Protein AF-A0AAE0ZMD2-F1 (afdb_monomer_lite)

Sequence (175 aa):
MSTYPLHDHMAKWQYHMFNDKLHPMVYYYPCSSSNVPSKESVVVISNDLNPDAAAVHCFTKATIDHLRQKIPVNRFIEFTNSCAAQYKSKVPFMDIQTSADTLGVAIERNFFGSRHGKNPSDGESAVVKNAATQAVKTQQTIIQNPRDLFEFCKMSSQRGQDLELHPLAEEILVC

Radius of gyration: 17.46 Å; chains: 1; bounding box: 41×30×59 Å

Foldseek 3Di:
DDPPVVVVVVVVLLVQQLPAFWDKDWDWADDPVDPGTDIDIDIAGAQDNHAFQVLLLLLVLVVLVVVVVPDDAAEAEEEDACDDRHCPDPSNVVCQVCVCVPRVYHYHYHYDPDRDDPDPRVVVSVVLSVVVVVCVVVVVDDDNGSVSSVVVLVVVCVVDDVPDDDPCSVVSHYD

pLDDT: mean 76.18, std 18.24, range [27.94, 94.75]

Structure (mmCIF, N/CA/C/O backbone):
data_AF-A0AAE0ZMD2-F1
#
_entry.id   AF-A0AAE0ZMD2-F1
#
loop_
_atom_site.group_PDB
_atom_site.id
_atom_site.type_symbol
_atom_site.label_atom_id
_atom_site.label_alt_id
_atom_site.label_comp_id
_atom_site.label_asym_id
_atom_site.label_entity_id
_atom_site.label_seq_id
_atom_site.pdbx_PDB_ins_code
_atom_site.Cartn_x
_atom_site.Cartn_y
_atom_site.Cartn_z
_atom_site.occupancy
_atom_site.B_iso_or_equiv
_atom_site.auth_seq_id
_atom_site.auth_comp_id
_atom_site.auth_asym_id
_atom_site.auth_atom_id
_atom_site.pdbx_PDB_model_num
ATOM 1 N N . MET A 1 1 ? -19.048 5.215 38.665 1.00 37.69 1 MET A N 1
ATOM 2 C CA . MET A 1 1 ? -18.376 4.121 37.931 1.00 37.69 1 MET A CA 1
ATOM 3 C C . MET A 1 1 ? -17.390 4.745 36.963 1.00 37.69 1 MET A C 1
ATOM 5 O O . MET A 1 1 ? -17.794 5.555 36.143 1.00 37.69 1 MET A O 1
ATOM 9 N N . SER A 1 2 ? -16.105 4.456 37.144 1.00 33.50 2 SER A N 1
ATOM 10 C CA . SER A 1 2 ? -15.006 4.975 36.326 1.00 33.50 2 SER A CA 1
ATOM 11 C C . SER A 1 2 ? -15.093 4.370 34.918 1.00 33.50 2 SER A C 1
ATOM 13 O O . SER A 1 2 ? -14.946 3.162 34.772 1.00 33.50 2 SER A O 1
ATOM 15 N N . THR A 1 3 ? -15.372 5.180 33.894 1.00 39.78 3 THR A N 1
ATOM 16 C CA . THR A 1 3 ? -15.383 4.780 32.468 1.00 39.78 3 THR A CA 1
ATOM 17 C C . THR A 1 3 ? -13.975 4.635 31.877 1.00 39.78 3 THR A C 1
ATOM 19 O O . THR A 1 3 ? -13.814 4.220 30.731 1.00 39.78 3 THR A O 1
ATOM 22 N N . TYR A 1 4 ? -12.943 4.940 32.665 1.00 38.28 4 TYR A N 1
ATOM 23 C CA . TYR A 1 4 ? -11.548 4.971 32.242 1.00 38.28 4 TYR A CA 1
ATOM 24 C C . TYR A 1 4 ? -10.973 3.642 31.704 1.00 38.28 4 TYR A C 1
ATOM 26 O O . TYR A 1 4 ? -10.257 3.713 30.707 1.00 38.28 4 TYR A O 1
ATOM 34 N N . PRO A 1 5 ? -11.274 2.439 32.242 1.00 44.81 5 PRO A N 1
ATOM 35 C CA . PRO A 1 5 ? -10.644 1.221 31.727 1.00 44.81 5 PRO A CA 1
ATOM 36 C C . PRO A 1 5 ? -11.135 0.855 30.318 1.00 44.81 5 PRO A C 1
ATOM 38 O O . PRO A 1 5 ? -10.343 0.429 29.484 1.00 44.81 5 PRO A O 1
ATOM 41 N N . LEU A 1 6 ? -12.414 1.084 29.999 1.00 44.44 6 LEU A N 1
ATOM 42 C CA . LEU A 1 6 ? -12.960 0.781 28.669 1.00 44.44 6 LEU A CA 1
ATOM 43 C C . LEU A 1 6 ? -12.353 1.677 27.580 1.00 44.44 6 LEU A C 1
ATOM 45 O O . LEU A 1 6 ? -12.023 1.188 26.502 1.00 44.44 6 LEU A O 1
ATOM 49 N N . HIS A 1 7 ? -12.148 2.965 27.868 1.00 45.53 7 HIS A N 1
ATOM 50 C CA . HIS A 1 7 ? -11.535 3.890 26.913 1.00 45.53 7 HIS A CA 1
ATOM 51 C C . HIS A 1 7 ? -10.076 3.541 26.594 1.00 45.53 7 HIS A C 1
ATOM 53 O O . HIS A 1 7 ? -9.680 3.645 25.434 1.00 45.53 7 HIS A O 1
ATOM 59 N N . ASP A 1 8 ? -9.300 3.092 27.582 1.00 48.50 8 ASP A N 1
ATOM 60 C CA . ASP A 1 8 ? -7.887 2.744 27.391 1.00 48.50 8 ASP A CA 1
ATOM 61 C C . ASP A 1 8 ? -7.724 1.439 26.587 1.00 48.50 8 ASP A C 1
ATOM 63 O O . ASP A 1 8 ? -6.917 1.351 25.657 1.00 48.50 8 ASP A O 1
ATOM 67 N N . HIS A 1 9 ? -8.588 0.447 26.842 1.00 51.72 9 HIS A N 1
ATOM 68 C CA . HIS A 1 9 ? -8.646 -0.778 26.039 1.00 51.72 9 HIS A CA 1
ATOM 69 C C . HIS A 1 9 ? -9.069 -0.511 24.587 1.00 51.72 9 HIS A C 1
ATOM 71 O O . HIS A 1 9 ? -8.477 -1.080 23.670 1.00 51.72 9 HIS A O 1
ATOM 77 N N . MET A 1 10 ? -10.036 0.385 24.359 1.00 51.44 10 MET A N 1
ATOM 78 C CA . MET A 1 10 ? -10.457 0.771 23.007 1.00 51.44 10 MET A CA 1
ATOM 79 C C . MET A 1 10 ? -9.378 1.566 22.264 1.00 51.44 10 MET A C 1
ATOM 81 O O . MET A 1 10 ? -9.145 1.303 21.087 1.00 51.44 10 MET A O 1
ATOM 85 N N . ALA A 1 11 ? -8.685 2.494 22.931 1.00 53.75 11 ALA A N 1
ATOM 86 C CA . ALA A 1 11 ? -7.608 3.278 22.325 1.00 53.75 11 ALA A CA 1
ATOM 87 C C . ALA A 1 11 ? -6.407 2.401 21.932 1.00 53.75 11 ALA A C 1
ATOM 89 O O . ALA A 1 11 ? -5.867 2.536 20.832 1.00 53.75 11 ALA A O 1
ATOM 90 N N . LYS A 1 12 ? -6.025 1.451 22.794 1.00 52.75 12 LYS A N 1
ATOM 91 C CA . LYS A 1 12 ? -4.962 0.481 22.506 1.00 52.75 12 LYS A CA 1
ATOM 92 C C . LYS A 1 12 ? -5.350 -0.480 21.381 1.00 52.75 12 LYS A C 1
ATOM 94 O O . LYS A 1 12 ? -4.537 -0.749 20.499 1.00 52.75 12 LYS A O 1
ATOM 99 N N . TRP A 1 13 ? -6.591 -0.967 21.380 1.00 57.66 13 TRP A N 1
ATOM 100 C CA . TRP A 1 13 ? -7.103 -1.821 20.309 1.00 57.66 13 TRP A CA 1
ATOM 101 C C . TRP A 1 13 ? -7.134 -1.083 18.960 1.00 57.66 13 TRP A C 1
ATOM 103 O O . TRP A 1 13 ? -6.635 -1.612 17.971 1.00 57.66 13 TRP A O 1
ATOM 113 N N . GLN A 1 14 ? -7.596 0.173 18.931 1.00 60.97 14 GLN A N 1
ATOM 114 C CA . GLN A 1 14 ? -7.561 1.024 17.735 1.00 60.97 14 GLN A CA 1
ATOM 115 C C . GLN A 1 14 ? -6.130 1.236 17.230 1.00 60.97 14 GLN A C 1
ATOM 117 O O . GLN A 1 14 ? -5.883 1.130 16.034 1.00 60.97 14 GLN A O 1
ATOM 122 N N . TYR A 1 15 ? -5.170 1.488 18.123 1.00 58.41 15 TYR A N 1
ATOM 123 C CA . TYR A 1 15 ? -3.770 1.667 17.739 1.00 58.41 15 TYR A CA 1
ATOM 124 C C . TYR A 1 15 ? -3.193 0.431 17.031 1.00 58.41 15 TYR A C 1
ATOM 126 O O . TYR A 1 15 ? -2.615 0.570 15.954 1.00 58.41 15 TYR A O 1
ATOM 134 N N . HIS A 1 16 ? -3.384 -0.766 17.597 1.00 61.06 16 HIS A N 1
ATOM 135 C CA . HIS A 1 16 ? -2.901 -2.015 16.996 1.00 61.06 16 HIS A CA 1
ATOM 136 C C . HIS A 1 16 ? -3.646 -2.357 15.707 1.00 61.06 16 HIS A C 1
ATOM 138 O O . HIS A 1 16 ? -3.028 -2.660 14.690 1.00 61.06 16 HIS A O 1
ATOM 144 N N . MET A 1 17 ? -4.976 -2.241 15.700 1.00 64.12 17 MET A N 1
ATOM 145 C CA . MET A 1 17 ? -5.746 -2.565 14.503 1.00 64.12 17 MET A CA 1
ATOM 146 C C . MET A 1 17 ? -5.399 -1.623 13.344 1.00 64.12 17 MET A C 1
ATOM 148 O O . MET A 1 17 ? -5.286 -2.053 12.206 1.00 64.12 17 MET A O 1
ATOM 152 N N . PHE A 1 18 ? -5.184 -0.337 13.605 1.00 68.50 18 PHE A N 1
ATOM 153 C CA . PHE A 1 18 ? -4.970 0.637 12.542 1.00 68.50 18 PHE A CA 1
ATOM 154 C C . PHE A 1 18 ? -3.520 0.811 12.092 1.00 68.50 18 PHE A C 1
ATOM 156 O O . PHE A 1 18 ? -3.305 1.303 10.985 1.00 68.50 18 PHE A O 1
ATOM 163 N N . ASN A 1 19 ? -2.530 0.497 12.926 1.00 64.62 19 ASN A N 1
ATOM 164 C CA . ASN A 1 19 ? -1.126 0.590 12.517 1.00 64.62 19 ASN A CA 1
ATOM 165 C C . ASN A 1 19 ? -0.600 -0.717 11.929 1.00 64.62 19 ASN A C 1
ATOM 167 O O . ASN A 1 19 ? 0.261 -0.656 11.056 1.00 64.62 19 ASN A O 1
ATOM 171 N N . ASP A 1 20 ? -1.158 -1.858 12.340 1.00 68.44 20 ASP A N 1
ATOM 172 C CA . ASP A 1 20 ? -0.651 -3.163 11.915 1.00 68.44 20 ASP A CA 1
ATOM 173 C C . ASP A 1 20 ? -1.495 -3.777 10.782 1.00 68.44 20 ASP A C 1
ATOM 175 O O . ASP A 1 20 ? -1.003 -4.624 10.049 1.00 68.44 20 ASP A O 1
ATOM 179 N N . LYS A 1 21 ? -2.759 -3.357 10.601 1.00 73.31 21 LYS A N 1
ATOM 180 C CA . LYS A 1 21 ? -3.681 -3.978 9.620 1.00 73.31 21 LYS A CA 1
ATOM 181 C C . LYS A 1 21 ? -3.997 -3.116 8.407 1.00 73.31 21 LYS A C 1
ATOM 183 O O . LYS A 1 21 ? -4.517 -3.632 7.424 1.00 73.31 21 LYS A O 1
ATOM 188 N N . LEU A 1 22 ? -3.718 -1.814 8.469 1.00 80.12 22 LEU A N 1
ATOM 189 C CA . LEU A 1 22 ? -3.965 -0.891 7.363 1.00 80.12 22 LEU A CA 1
ATOM 190 C C . LEU A 1 22 ? -2.681 -0.600 6.607 1.00 80.12 22 LEU A C 1
ATOM 192 O O . LEU A 1 22 ? -1.718 -0.088 7.175 1.00 80.12 22 LEU A O 1
ATOM 196 N N . HIS A 1 23 ? -2.719 -0.842 5.305 1.00 83.75 23 HIS A N 1
ATOM 197 C CA . HIS A 1 23 ? -1.609 -0.580 4.414 1.00 83.75 23 HIS A CA 1
ATOM 198 C C . HIS A 1 23 ? -2.053 0.365 3.286 1.00 83.75 23 HIS A C 1
ATOM 200 O O . HIS A 1 23 ? -2.535 -0.081 2.242 1.00 83.75 23 HIS A O 1
ATOM 206 N N . PRO A 1 24 ? -1.966 1.688 3.516 1.00 84.94 24 PRO A N 1
ATOM 207 C CA . PRO A 1 24 ? -2.362 2.693 2.541 1.00 84.94 24 PRO A CA 1
ATOM 208 C C . PRO A 1 24 ? -1.281 2.869 1.465 1.00 84.94 24 PRO A C 1
ATOM 210 O O . PRO A 1 24 ? -0.091 3.010 1.758 1.00 84.94 24 PRO A O 1
ATOM 213 N N . MET A 1 25 ? -1.706 2.948 0.213 1.00 86.38 25 MET A N 1
ATOM 214 C CA . MET A 1 25 ? -0.868 3.182 -0.954 1.00 86.38 25 MET A CA 1
ATOM 215 C C . MET A 1 25 ? -1.521 4.265 -1.814 1.00 86.38 25 MET A C 1
ATOM 217 O O . MET A 1 25 ? -2.733 4.269 -2.016 1.00 86.38 25 MET A O 1
ATOM 221 N N . VAL A 1 26 ? -0.721 5.212 -2.301 1.00 87.88 26 VAL A N 1
ATOM 222 C CA . VAL A 1 26 ? -1.208 6.296 -3.163 1.00 87.88 26 VAL A CA 1
ATOM 223 C C . VAL A 1 26 ? -0.449 6.255 -4.471 1.00 87.88 26 VAL A C 1
ATOM 225 O O . VAL A 1 26 ? 0.780 6.331 -4.484 1.00 87.88 26 VAL A O 1
ATOM 228 N N . TYR A 1 27 ? -1.200 6.165 -5.560 1.00 90.19 27 TYR A N 1
ATOM 229 C CA . TYR A 1 27 ? -0.688 6.063 -6.913 1.00 90.19 27 TYR A CA 1
ATOM 230 C C . TYR A 1 27 ? -0.915 7.349 -7.675 1.00 90.19 27 TYR A C 1
ATOM 232 O O . TYR A 1 27 ? -1.959 7.991 -7.558 1.00 90.19 27 TYR A O 1
ATOM 240 N N . TYR A 1 28 ? 0.074 7.678 -8.494 1.00 91.50 28 TYR A N 1
ATOM 241 C CA . TYR A 1 28 ? 0.007 8.753 -9.463 1.00 91.50 28 TYR A CA 1
ATOM 242 C C . TYR A 1 28 ? 0.360 8.170 -10.820 1.00 91.50 28 TYR A C 1
ATOM 244 O O . TYR A 1 28 ? 1.423 7.565 -10.971 1.00 91.50 28 TYR A O 1
ATOM 252 N N . TYR A 1 29 ? -0.518 8.342 -11.800 1.00 91.62 29 TYR A N 1
ATOM 253 C CA . TYR A 1 29 ? -0.287 7.847 -13.151 1.00 91.62 29 TYR A CA 1
ATOM 254 C C . TYR A 1 29 ? -0.792 8.822 -14.217 1.00 91.62 29 TYR A C 1
ATOM 256 O O . TYR A 1 29 ? -1.673 9.634 -13.937 1.00 91.62 29 TYR A O 1
ATOM 264 N N . PRO A 1 30 ? -0.232 8.792 -15.440 1.00 89.56 30 PRO A N 1
ATOM 265 C CA . PRO A 1 30 ? -0.678 9.668 -16.514 1.00 89.56 30 PRO A CA 1
ATOM 266 C C . PRO A 1 30 ? -2.160 9.457 -16.833 1.00 89.56 30 PRO A C 1
ATOM 268 O O . PRO A 1 30 ? -2.614 8.326 -16.997 1.00 89.56 30 PRO A O 1
ATOM 271 N N . CYS A 1 31 ? -2.898 10.556 -16.953 1.00 85.50 31 CYS A N 1
ATOM 272 C CA . CYS A 1 31 ? -4.275 10.543 -17.419 1.00 85.50 31 CYS A CA 1
ATOM 273 C C . CYS A 1 31 ? -4.291 10.712 -18.944 1.00 85.50 31 CYS A C 1
ATOM 275 O O . CYS A 1 31 ? -3.622 11.595 -19.473 1.00 85.50 31 CYS A O 1
ATOM 277 N N . SER A 1 32 ? -5.058 9.897 -19.672 1.00 82.44 32 SER A N 1
ATOM 278 C CA . SER A 1 32 ? -5.153 10.015 -21.137 1.00 82.44 32 SER A CA 1
ATOM 279 C C . SER A 1 32 ? -5.913 11.265 -21.595 1.00 82.44 32 SER A C 1
ATOM 281 O O . SER A 1 32 ? -5.715 11.724 -22.717 1.00 82.44 32 SER A O 1
ATOM 283 N N . SER A 1 33 ? -6.775 11.823 -20.740 1.00 84.88 33 SER A N 1
ATOM 284 C CA . SER A 1 33 ? -7.659 12.949 -21.060 1.00 84.88 33 SER A CA 1
ATOM 285 C C . SER A 1 33 ? -7.191 14.295 -20.503 1.00 84.88 33 SER A C 1
ATOM 287 O O . SER A 1 33 ? -7.768 15.325 -20.851 1.00 84.88 33 SER A O 1
ATOM 289 N N . SER A 1 34 ? -6.166 14.322 -19.645 1.00 85.88 34 SER A N 1
ATOM 290 C CA . SER A 1 34 ? -5.680 15.560 -19.032 1.00 85.88 34 SER A CA 1
ATOM 291 C C . SER A 1 34 ? -4.165 15.552 -18.826 1.00 85.88 34 SER A C 1
ATOM 293 O O . SER A 1 34 ? -3.557 14.506 -18.630 1.00 85.88 34 SER A O 1
ATOM 295 N N . ASN A 1 35 ? -3.555 16.740 -18.800 1.00 86.19 35 ASN A N 1
ATOM 296 C CA . ASN A 1 35 ? -2.134 16.904 -18.462 1.00 86.19 35 ASN A CA 1
ATOM 297 C C . ASN A 1 35 ? -1.845 16.774 -16.954 1.00 86.19 35 ASN A C 1
ATOM 299 O O . ASN A 1 35 ? -0.707 16.968 -16.529 1.00 86.19 35 ASN A O 1
ATOM 303 N N . VAL A 1 36 ? -2.858 16.482 -16.136 1.00 89.25 36 VAL A N 1
ATOM 304 C CA . VAL A 1 36 ? -2.708 16.279 -14.695 1.00 89.25 36 VAL A CA 1
ATOM 305 C C . VAL A 1 36 ? -2.671 14.772 -14.423 1.00 89.25 36 VAL A C 1
ATOM 307 O O . VAL A 1 36 ? -3.525 14.048 -14.936 1.00 89.25 36 VAL A O 1
ATOM 310 N N . PRO A 1 37 ? -1.706 14.266 -13.631 1.00 89.31 37 PRO A N 1
ATOM 311 C CA . PRO A 1 37 ? -1.697 12.863 -13.245 1.00 89.31 37 PRO A CA 1
ATOM 312 C C . PRO A 1 37 ? -2.975 12.489 -12.491 1.00 89.31 37 PRO A C 1
ATOM 314 O O . PRO A 1 37 ? -3.391 13.192 -11.568 1.00 89.31 37 PRO A O 1
ATOM 317 N N . SER A 1 38 ? -3.561 11.354 -12.850 1.00 89.56 38 SER A N 1
ATOM 318 C CA . SER A 1 38 ? -4.601 10.713 -12.056 1.00 89.56 38 SER A CA 1
ATOM 319 C C . SER A 1 38 ? -4.015 10.286 -10.713 1.00 89.56 38 SER A C 1
ATOM 321 O O . SER A 1 38 ? -2.928 9.705 -10.664 1.00 89.56 38 SER A O 1
ATOM 323 N N . LYS A 1 39 ? -4.734 10.586 -9.627 1.00 87.94 39 LYS A N 1
ATOM 324 C CA . LYS A 1 39 ? -4.417 10.134 -8.270 1.00 87.94 39 LYS A CA 1
ATOM 325 C C . LYS A 1 39 ? -5.399 9.041 -7.879 1.00 87.94 39 LYS A C 1
ATOM 327 O O . LYS A 1 39 ? -6.604 9.237 -7.997 1.00 87.94 39 LYS A O 1
ATOM 332 N N . GLU A 1 40 ? -4.884 7.951 -7.334 1.00 86.94 40 GLU A N 1
ATOM 333 C CA . GLU A 1 40 ? -5.699 6.871 -6.794 1.00 86.94 40 GLU A CA 1
ATOM 334 C C . GLU A 1 40 ? -5.188 6.437 -5.419 1.00 86.94 40 GLU A C 1
ATOM 336 O O . GLU A 1 40 ? -3.982 6.307 -5.210 1.00 86.94 40 GLU A O 1
ATOM 341 N N . SER A 1 41 ? -6.106 6.260 -4.469 1.00 85.31 41 SER A N 1
ATOM 342 C CA . SER A 1 41 ? -5.817 5.834 -3.100 1.00 85.31 41 SER A CA 1
ATOM 343 C C . SER A 1 41 ? -6.327 4.413 -2.915 1.00 85.31 41 SER A C 1
ATOM 345 O O . SER A 1 41 ? -7.507 4.144 -3.123 1.00 85.31 41 SER A O 1
ATOM 347 N N . VAL A 1 42 ? -5.432 3.504 -2.538 1.00 84.25 42 VAL A N 1
ATOM 348 C CA . VAL A 1 42 ? -5.751 2.106 -2.244 1.00 84.25 42 VAL A CA 1
ATOM 349 C C . VAL A 1 42 ? -5.387 1.848 -0.794 1.00 84.25 42 VAL A C 1
ATOM 351 O O . VAL A 1 42 ? -4.248 2.052 -0.383 1.00 84.25 42 VAL A O 1
ATOM 354 N N . VAL A 1 43 ? -6.349 1.393 0.002 1.00 83.50 43 VAL A N 1
ATOM 355 C CA . VAL A 1 43 ? -6.112 1.021 1.400 1.00 83.50 43 VAL A CA 1
ATOM 356 C C . VAL A 1 43 ? -6.343 -0.471 1.544 1.00 83.50 43 VAL A C 1
ATOM 358 O O . VAL A 1 43 ? -7.480 -0.937 1.506 1.00 83.50 43 VAL A O 1
ATOM 361 N N . VAL A 1 44 ? -5.258 -1.221 1.721 1.00 83.56 44 VAL A N 1
ATOM 362 C CA . VAL A 1 44 ? -5.333 -2.657 1.990 1.00 83.56 44 VAL A CA 1
ATOM 363 C C . VAL A 1 44 ? -5.610 -2.875 3.477 1.00 83.56 44 VAL A C 1
ATOM 365 O O . VAL A 1 44 ? -4.977 -2.246 4.327 1.00 83.56 44 VAL A O 1
ATOM 368 N N . ILE A 1 45 ? -6.564 -3.755 3.790 1.00 84.12 45 ILE A N 1
ATOM 369 C CA . ILE A 1 45 ? -6.930 -4.142 5.159 1.00 84.12 45 ILE A CA 1
ATOM 370 C C . ILE A 1 45 ? -6.557 -5.615 5.362 1.00 84.12 45 ILE A C 1
ATOM 372 O O . ILE A 1 45 ? -7.340 -6.513 5.080 1.00 84.12 45 ILE A O 1
ATOM 376 N N . SER A 1 46 ? -5.347 -5.892 5.826 1.00 81.50 46 SER A N 1
ATOM 377 C CA . SER A 1 46 ? -4.886 -7.275 5.981 1.00 81.50 46 SER A CA 1
ATOM 378 C C . SER A 1 46 ? -5.341 -7.871 7.314 1.00 81.50 46 SER A C 1
ATOM 380 O O . SER A 1 46 ? -5.466 -7.167 8.320 1.00 81.50 46 SER A O 1
ATOM 382 N N . ASN A 1 47 ? -5.597 -9.181 7.334 1.00 79.31 47 ASN A N 1
ATOM 383 C CA . ASN A 1 47 ? -5.822 -9.907 8.581 1.00 79.31 47 ASN A CA 1
ATOM 384 C C . ASN A 1 47 ? -4.511 -10.443 9.188 1.00 79.31 47 ASN A C 1
ATOM 386 O O . ASN A 1 47 ? -4.493 -10.769 10.380 1.00 79.31 47 ASN A O 1
ATOM 390 N N . ASP A 1 48 ? -3.415 -10.453 8.423 1.00 75.50 48 ASP A N 1
ATOM 391 C CA . ASP A 1 48 ? -2.083 -10.884 8.846 1.00 75.50 48 ASP A CA 1
ATOM 392 C C . ASP A 1 48 ? -1.661 -10.226 10.164 1.00 75.50 48 ASP A C 1
ATOM 394 O O . ASP A 1 48 ? -1.689 -9.004 10.337 1.00 75.50 48 ASP A O 1
ATOM 398 N N . LEU A 1 49 ? -1.310 -11.059 11.143 1.00 69.50 49 LEU A N 1
ATOM 399 C CA . LEU A 1 49 ? -0.861 -10.648 12.472 1.00 69.50 49 LEU A CA 1
ATOM 400 C C . LEU A 1 49 ? 0.531 -10.011 12.462 1.00 69.50 49 LEU A C 1
ATOM 402 O O . LEU A 1 49 ? 0.858 -9.319 13.424 1.00 69.50 49 LEU A O 1
ATOM 406 N N . ASN A 1 50 ? 1.325 -10.226 11.414 1.00 72.31 50 ASN A N 1
ATOM 407 C CA . ASN A 1 50 ? 2.690 -9.735 11.329 1.00 72.31 50 ASN A CA 1
ATOM 408 C C . ASN A 1 50 ? 3.031 -9.291 9.897 1.00 72.31 50 ASN A C 1
ATOM 410 O O . ASN A 1 50 ? 3.705 -10.034 9.186 1.00 72.31 50 ASN A O 1
ATOM 414 N N . PRO A 1 51 ? 2.620 -8.075 9.489 1.00 72.00 51 PRO A N 1
ATOM 415 C CA . PRO A 1 51 ? 2.875 -7.575 8.144 1.00 72.00 51 PRO A CA 1
ATOM 416 C C . PRO A 1 51 ? 4.380 -7.391 7.912 1.00 72.00 51 PRO A C 1
ATOM 418 O O . PRO A 1 51 ? 4.979 -6.378 8.301 1.00 72.00 51 PRO A O 1
ATOM 421 N N . ASP A 1 52 ? 4.986 -8.379 7.267 1.00 83.62 52 ASP A N 1
ATOM 422 C CA . ASP A 1 52 ? 6.399 -8.421 6.924 1.00 83.62 52 ASP A CA 1
ATOM 423 C C . ASP A 1 52 ? 6.635 -8.068 5.444 1.00 83.62 52 ASP A C 1
ATOM 425 O O . ASP A 1 52 ? 5.754 -7.585 4.729 1.00 83.62 52 ASP A O 1
ATOM 429 N N . ALA A 1 53 ? 7.865 -8.266 4.978 1.00 86.56 53 ALA A N 1
ATOM 430 C CA . ALA A 1 53 ? 8.229 -8.037 3.586 1.00 86.56 53 ALA A CA 1
ATOM 431 C C . ALA A 1 53 ? 7.401 -8.866 2.586 1.00 86.56 53 ALA A C 1
ATOM 433 O O . ALA A 1 53 ? 7.107 -8.372 1.498 1.00 86.56 53 ALA A O 1
ATOM 434 N N . ALA A 1 54 ? 7.012 -10.096 2.938 1.00 85.88 54 ALA A N 1
ATOM 435 C CA . ALA A 1 54 ? 6.226 -10.952 2.058 1.00 85.88 54 ALA A CA 1
ATOM 436 C C . ALA A 1 54 ? 4.794 -10.421 1.919 1.00 85.88 54 ALA A C 1
ATOM 438 O O . ALA A 1 54 ? 4.280 -10.342 0.803 1.00 85.88 54 ALA A O 1
ATOM 439 N N . ALA A 1 55 ? 4.191 -9.962 3.020 1.00 84.81 55 ALA A N 1
ATOM 440 C CA . ALA A 1 55 ? 2.889 -9.298 2.982 1.00 84.81 55 ALA A CA 1
ATOM 441 C C . ALA A 1 55 ? 2.919 -8.058 2.068 1.00 84.81 55 ALA A C 1
ATOM 443 O O . ALA A 1 55 ? 2.072 -7.905 1.188 1.00 84.81 55 ALA A O 1
ATOM 444 N N . VAL A 1 56 ? 3.953 -7.215 2.198 1.00 86.25 56 VAL A N 1
ATOM 445 C CA . VAL A 1 56 ? 4.144 -6.048 1.318 1.00 86.25 56 VAL A CA 1
ATOM 446 C C . VAL A 1 56 ? 4.267 -6.460 -0.147 1.00 86.25 56 VAL A C 1
ATOM 448 O O . VAL A 1 56 ? 3.639 -5.838 -1.001 1.00 86.25 56 VAL A O 1
ATOM 451 N N . HIS A 1 57 ? 5.027 -7.515 -0.452 1.00 88.00 57 HIS A N 1
ATOM 452 C CA . HIS A 1 57 ? 5.145 -8.023 -1.817 1.00 88.00 57 HIS A CA 1
ATOM 453 C C . HIS A 1 57 ? 3.782 -8.443 -2.392 1.00 88.00 57 HIS A C 1
ATOM 455 O O . HIS A 1 57 ? 3.458 -8.078 -3.525 1.00 88.00 57 HIS A O 1
ATOM 461 N N . CYS A 1 58 ? 2.952 -9.141 -1.608 1.00 87.25 58 CYS A N 1
ATOM 462 C CA . CYS A 1 58 ? 1.590 -9.506 -2.006 1.00 87.25 58 CYS A CA 1
ATOM 463 C C . CYS A 1 58 ? 0.730 -8.270 -2.306 1.00 87.25 58 CYS A C 1
ATOM 465 O O . CYS A 1 58 ? 0.075 -8.214 -3.349 1.00 87.25 58 CYS A O 1
ATOM 467 N N . PHE A 1 59 ? 0.775 -7.253 -1.440 1.00 86.88 59 PHE A N 1
ATOM 468 C CA . PHE A 1 59 ? 0.016 -6.015 -1.637 1.00 86.88 59 PHE A CA 1
ATOM 469 C C . PHE A 1 59 ? 0.481 -5.255 -2.887 1.00 86.88 59 PHE A C 1
ATOM 471 O O . PHE A 1 59 ? -0.344 -4.797 -3.684 1.00 86.88 59 PHE A O 1
ATOM 478 N N . THR A 1 60 ? 1.797 -5.163 -3.101 1.00 88.06 60 THR A N 1
ATOM 479 C CA . THR A 1 60 ? 2.383 -4.540 -4.294 1.00 88.06 60 THR A CA 1
ATOM 480 C C . THR A 1 60 ? 1.945 -5.268 -5.560 1.00 88.06 60 THR A C 1
ATOM 482 O O . THR A 1 60 ? 1.470 -4.622 -6.494 1.00 88.06 60 THR A O 1
ATOM 485 N N . LYS A 1 61 ? 2.047 -6.604 -5.590 1.00 89.81 61 LYS A N 1
ATOM 486 C CA . LYS A 1 61 ? 1.628 -7.415 -6.738 1.00 89.81 61 LYS A CA 1
ATOM 487 C C . LYS A 1 61 ? 0.174 -7.152 -7.094 1.00 89.81 61 LYS A C 1
ATOM 489 O O . LYS A 1 61 ? -0.134 -6.800 -8.230 1.00 89.81 61 LYS A O 1
ATOM 494 N N . ALA A 1 62 ? -0.708 -7.273 -6.112 1.00 86.12 62 ALA A N 1
ATOM 495 C CA . ALA A 1 62 ? -2.124 -7.174 -6.385 1.00 86.12 62 ALA A CA 1
ATOM 496 C C . ALA A 1 62 ? -2.549 -5.763 -6.809 1.00 86.12 62 ALA A C 1
ATOM 498 O O . ALA A 1 62 ? -3.465 -5.597 -7.616 1.00 86.12 62 ALA A O 1
ATOM 499 N N . THR A 1 63 ? -1.836 -4.738 -6.340 1.00 85.88 63 THR A N 1
ATOM 500 C CA . THR A 1 63 ? -2.100 -3.376 -6.794 1.00 85.88 63 THR A CA 1
ATOM 501 C C . THR A 1 63 ? -1.543 -3.095 -8.189 1.00 85.88 63 THR A C 1
ATOM 503 O O . THR A 1 63 ? -2.175 -2.383 -8.966 1.00 85.88 63 THR A O 1
ATOM 506 N N . ILE A 1 64 ? -0.405 -3.685 -8.565 1.00 89.44 64 ILE A N 1
ATOM 507 C CA . ILE A 1 64 ? 0.078 -3.641 -9.954 1.00 89.44 64 ILE A CA 1
ATOM 508 C C . ILE A 1 64 ? -0.947 -4.293 -10.887 1.00 89.44 64 ILE A C 1
ATOM 510 O O . ILE A 1 64 ? -1.269 -3.721 -11.930 1.00 89.44 64 ILE A O 1
ATOM 514 N N . ASP A 1 65 ? -1.491 -5.448 -10.505 1.00 88.81 65 ASP A N 1
ATOM 515 C CA . ASP A 1 65 ? -2.510 -6.146 -11.291 1.00 88.81 65 ASP A CA 1
ATOM 516 C C . ASP A 1 65 ? -3.794 -5.314 -11.420 1.00 88.81 65 ASP A C 1
ATOM 518 O O . ASP A 1 65 ? -4.373 -5.243 -12.503 1.00 88.81 65 ASP A O 1
ATOM 522 N N . HIS A 1 66 ? -4.186 -4.596 -10.364 1.00 86.38 66 HIS A N 1
ATOM 523 C CA . HIS A 1 66 ? -5.274 -3.621 -10.422 1.00 86.38 66 HIS A CA 1
ATOM 524 C C . HIS A 1 66 ? -4.986 -2.470 -11.405 1.00 86.38 66 HIS A C 1
ATOM 526 O O . HIS A 1 66 ? -5.800 -2.174 -12.280 1.00 86.38 66 HIS A O 1
ATOM 532 N N . LEU A 1 67 ? -3.812 -1.837 -11.315 1.00 87.06 67 LEU A N 1
ATOM 533 C CA . LEU A 1 67 ? -3.446 -0.716 -12.188 1.00 87.06 67 LEU A CA 1
ATOM 534 C C . LEU A 1 67 ? -3.338 -1.134 -13.660 1.00 87.06 67 LEU A C 1
ATOM 536 O O . LEU A 1 67 ? -3.699 -0.358 -14.545 1.00 87.06 67 LEU A O 1
ATOM 540 N N . ARG A 1 68 ? -2.912 -2.373 -13.936 1.00 90.38 68 ARG A N 1
ATOM 541 C CA . ARG A 1 68 ? -2.839 -2.940 -15.295 1.00 90.38 68 ARG A CA 1
ATOM 542 C C . ARG A 1 68 ? -4.185 -3.027 -16.002 1.00 90.38 68 ARG A C 1
ATOM 544 O O . ARG A 1 68 ? -4.221 -3.005 -17.229 1.00 90.38 68 ARG A O 1
ATOM 551 N N . GLN A 1 69 ? -5.283 -3.098 -15.254 1.00 88.06 69 GLN A N 1
ATOM 552 C CA . GLN A 1 69 ? -6.628 -3.068 -15.833 1.00 88.06 69 GLN A CA 1
ATOM 553 C C . GLN A 1 69 ? -6.996 -1.675 -16.364 1.00 88.06 69 GLN A C 1
ATOM 555 O O . GLN A 1 69 ? -7.912 -1.551 -17.174 1.00 88.06 69 GLN A O 1
ATOM 560 N N . LYS A 1 70 ? -6.282 -0.630 -15.925 1.00 85.56 70 LYS A N 1
ATOM 561 C CA . LYS A 1 70 ? -6.557 0.777 -16.247 1.00 85.56 70 LYS A CA 1
ATOM 562 C C . LYS A 1 70 ? -5.542 1.364 -17.223 1.00 85.56 70 LYS A C 1
ATOM 564 O O . LYS A 1 70 ? -5.915 2.130 -18.109 1.00 85.56 70 LYS A O 1
ATOM 569 N N . ILE A 1 71 ? -4.263 1.026 -17.055 1.00 89.88 71 ILE A N 1
ATOM 570 C CA . ILE A 1 71 ? -3.145 1.595 -17.815 1.00 89.88 71 ILE A CA 1
ATOM 571 C C . ILE A 1 71 ? -2.054 0.549 -18.093 1.00 89.88 71 ILE A C 1
ATOM 573 O O . ILE A 1 71 ? -1.866 -0.376 -17.303 1.00 89.88 71 ILE A O 1
ATOM 577 N N . PRO A 1 72 ? -1.261 0.701 -19.169 1.00 90.94 72 PRO A N 1
ATOM 578 C CA . PRO A 1 72 ? -0.040 -0.079 -19.333 1.00 90.94 72 PRO A CA 1
ATOM 579 C C . PRO A 1 72 ? 0.996 0.317 -18.268 1.00 90.94 72 PRO A C 1
ATOM 581 O O . PRO A 1 72 ? 1.407 1.476 -18.178 1.00 90.94 72 PRO A O 1
ATOM 584 N N . VAL A 1 73 ? 1.431 -0.652 -17.458 1.00 91.75 73 VAL A N 1
ATOM 585 C CA . VAL A 1 73 ? 2.405 -0.443 -16.374 1.00 91.75 73 VAL A CA 1
ATOM 586 C C . VAL A 1 73 ? 3.777 -0.972 -16.800 1.00 91.75 73 VAL A C 1
ATOM 588 O O . VAL A 1 73 ? 4.038 -2.170 -16.719 1.00 91.75 73 VAL A O 1
ATOM 591 N N . ASN A 1 74 ? 4.663 -0.070 -17.235 1.00 89.25 74 ASN A N 1
ATOM 592 C CA . ASN A 1 74 ? 6.002 -0.427 -17.736 1.00 89.25 74 ASN A CA 1
ATOM 593 C C . ASN A 1 74 ? 7.119 -0.199 -16.706 1.00 89.25 74 ASN A C 1
ATOM 595 O O . ASN A 1 74 ? 8.177 -0.819 -16.781 1.00 89.25 74 ASN A O 1
ATOM 599 N N . ARG A 1 75 ? 6.901 0.716 -15.758 1.00 91.25 75 ARG A N 1
ATOM 600 C CA . ARG A 1 75 ? 7.832 1.044 -14.675 1.00 91.25 75 ARG A CA 1
ATOM 601 C C . ARG A 1 75 ? 7.031 1.397 -13.437 1.00 91.25 75 ARG A C 1
ATOM 603 O O . ARG A 1 75 ? 6.047 2.128 -13.537 1.00 91.25 75 ARG A O 1
ATOM 610 N N . PHE A 1 76 ? 7.483 0.915 -12.289 1.00 93.69 76 PHE A N 1
ATOM 611 C CA . PHE A 1 76 ? 6.828 1.160 -11.014 1.00 93.69 76 PHE A CA 1
ATOM 612 C C . PHE A 1 76 ? 7.816 1.839 -10.064 1.00 93.69 76 PHE A C 1
ATOM 614 O O . PHE A 1 76 ? 8.843 1.262 -9.717 1.00 93.69 76 PHE A O 1
ATOM 621 N N . ILE A 1 77 ? 7.551 3.097 -9.708 1.00 94.00 77 ILE A N 1
ATOM 622 C CA . ILE A 1 77 ? 8.430 3.890 -8.839 1.00 94.00 77 ILE A CA 1
ATOM 623 C C . ILE A 1 77 ? 7.750 4.037 -7.485 1.00 94.00 77 ILE A C 1
ATOM 625 O O . ILE A 1 77 ? 6.728 4.707 -7.356 1.00 94.00 77 ILE A O 1
ATOM 629 N N . GLU A 1 78 ? 8.338 3.422 -6.472 1.00 91.62 78 GLU A N 1
ATOM 630 C CA . GLU A 1 78 ? 7.835 3.425 -5.112 1.00 91.62 78 GLU A CA 1
ATOM 631 C C . GLU A 1 78 ? 8.573 4.451 -4.264 1.00 91.62 78 GLU A C 1
ATOM 633 O O . GLU A 1 78 ? 9.802 4.516 -4.256 1.00 91.62 78 GLU A O 1
ATOM 638 N N . PHE A 1 79 ? 7.815 5.209 -3.480 1.00 89.44 79 PHE A N 1
ATOM 639 C CA . PHE A 1 79 ? 8.345 6.055 -2.421 1.00 89.44 79 PHE A CA 1
ATOM 640 C C . PHE A 1 79 ? 7.829 5.534 -1.090 1.00 89.44 79 PHE A C 1
ATOM 642 O O . PHE A 1 79 ? 6.640 5.639 -0.794 1.00 89.44 79 PHE A O 1
ATOM 649 N N . THR A 1 80 ? 8.720 4.967 -0.284 1.00 86.38 80 THR A N 1
ATOM 650 C CA . THR A 1 80 ? 8.331 4.284 0.949 1.00 86.38 80 THR A CA 1
ATOM 651 C C . THR A 1 80 ? 9.093 4.780 2.171 1.00 86.38 80 THR A C 1
ATOM 653 O O . THR A 1 80 ? 10.146 5.426 2.090 1.00 86.38 80 THR A O 1
ATOM 656 N N . ASN A 1 81 ? 8.520 4.512 3.342 1.00 79.69 81 ASN A N 1
ATOM 657 C CA . ASN A 1 81 ? 9.194 4.745 4.603 1.00 79.69 81 ASN A CA 1
ATOM 658 C C . ASN A 1 81 ? 10.371 3.759 4.757 1.00 79.69 81 ASN A C 1
ATOM 660 O O . ASN A 1 81 ? 10.466 2.719 4.111 1.00 79.69 81 ASN A O 1
ATOM 664 N N . SER A 1 82 ? 11.319 4.094 5.626 1.00 77.50 82 SER A N 1
ATOM 665 C CA . SER A 1 82 ? 12.486 3.239 5.874 1.00 77.50 82 SER A CA 1
ATOM 666 C C . SER A 1 82 ? 12.199 2.122 6.898 1.00 77.50 82 SER A C 1
ATOM 668 O O . SER A 1 82 ? 13.104 1.767 7.658 1.00 77.50 82 SER A O 1
ATOM 6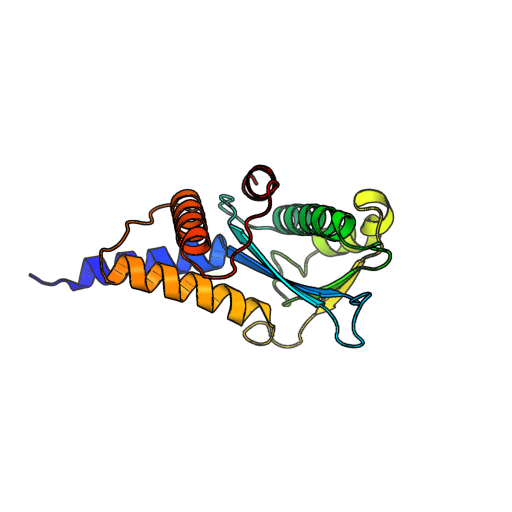70 N N . CYS A 1 83 ? 10.964 1.600 6.989 1.00 83.12 83 CYS A N 1
ATOM 671 C CA . CYS A 1 83 ? 10.632 0.530 7.937 1.00 83.12 83 CYS A CA 1
ATOM 672 C C . CYS A 1 83 ? 11.424 -0.740 7.598 1.00 83.12 83 CYS A C 1
ATOM 674 O O . CYS A 1 83 ? 11.303 -1.293 6.504 1.00 83.12 83 CYS A O 1
ATOM 676 N N . ALA A 1 84 ? 12.249 -1.201 8.540 1.00 82.25 84 ALA A N 1
ATOM 677 C CA . ALA A 1 84 ? 13.146 -2.332 8.318 1.00 82.25 84 ALA A CA 1
ATOM 678 C C . ALA A 1 84 ? 12.385 -3.649 8.109 1.00 82.25 84 ALA A C 1
ATOM 680 O O . ALA A 1 84 ? 12.751 -4.422 7.233 1.00 82.25 84 ALA A O 1
ATOM 681 N N . ALA A 1 85 ? 11.306 -3.882 8.862 1.00 81.38 85 ALA A N 1
ATOM 682 C CA . ALA A 1 85 ? 10.522 -5.114 8.761 1.00 81.38 85 ALA A CA 1
ATOM 683 C C . ALA A 1 85 ? 9.821 -5.275 7.399 1.00 81.38 85 ALA A C 1
ATOM 685 O O . ALA A 1 85 ? 9.632 -6.395 6.941 1.00 81.38 85 ALA A O 1
ATOM 686 N N . GLN A 1 86 ? 9.485 -4.159 6.745 1.00 83.25 86 GLN A N 1
ATOM 687 C CA . GLN A 1 86 ? 8.589 -4.134 5.584 1.00 83.25 86 GLN A CA 1
ATOM 688 C C . GLN A 1 86 ? 9.289 -3.767 4.276 1.00 83.25 86 GLN A C 1
ATOM 690 O O . GLN A 1 86 ? 9.072 -4.411 3.259 1.00 83.25 86 GLN A O 1
ATOM 695 N N . TYR A 1 87 ? 10.144 -2.742 4.284 1.00 86.12 87 TYR A N 1
ATOM 696 C CA . TYR A 1 87 ? 10.669 -2.153 3.046 1.00 86.12 87 TYR A CA 1
ATOM 697 C C . TYR A 1 87 ? 12.191 -2.113 2.977 1.00 86.12 87 TYR A C 1
ATOM 699 O O . TYR A 1 87 ? 12.758 -2.082 1.887 1.00 86.12 87 TYR A O 1
ATOM 707 N N . LYS A 1 88 ? 12.866 -2.080 4.132 1.00 86.81 88 LYS A N 1
ATOM 708 C CA . LYS A 1 88 ? 14.315 -1.865 4.229 1.00 86.81 88 LYS A CA 1
ATOM 709 C C . LYS A 1 88 ? 15.026 -3.043 4.901 1.00 86.81 88 LYS A C 1
ATOM 711 O O . LYS A 1 88 ? 15.718 -2.874 5.904 1.00 86.81 88 LYS A O 1
ATOM 716 N N . SER A 1 89 ? 14.860 -4.233 4.328 1.00 88.25 89 SER A N 1
ATOM 717 C CA . SER A 1 89 ? 15.563 -5.467 4.711 1.00 88.25 89 SER A CA 1
ATOM 718 C C . SER A 1 89 ? 15.973 -6.286 3.483 1.00 88.25 89 SER A C 1
ATOM 720 O O . SER A 1 89 ? 15.729 -5.886 2.347 1.00 88.25 89 SER A O 1
ATOM 722 N N . LYS A 1 90 ? 16.626 -7.435 3.696 1.00 92.00 90 LYS A N 1
ATOM 723 C CA . LYS A 1 90 ? 17.150 -8.291 2.620 1.00 92.00 90 LYS A CA 1
ATOM 724 C C . LYS A 1 90 ? 16.069 -8.752 1.631 1.00 92.00 90 LYS A C 1
ATOM 726 O O . LYS A 1 90 ? 16.352 -8.803 0.440 1.00 92.00 90 LYS A O 1
ATOM 731 N N . VAL A 1 91 ? 14.870 -9.085 2.116 1.00 91.75 91 VAL A N 1
ATOM 732 C CA . VAL A 1 91 ? 13.785 -9.622 1.274 1.00 91.75 91 VAL A CA 1
ATOM 733 C C . VAL A 1 91 ? 13.262 -8.558 0.297 1.00 91.75 91 VAL A C 1
ATOM 735 O O . VAL A 1 91 ? 13.404 -8.782 -0.898 1.00 91.75 91 VAL A O 1
ATOM 738 N N . PRO A 1 92 ? 12.854 -7.346 0.728 1.00 91.81 92 PRO A N 1
ATOM 739 C CA . PRO A 1 92 ? 12.416 -6.301 -0.198 1.00 91.81 92 PRO A CA 1
ATOM 740 C C . PRO A 1 92 ? 13.470 -5.883 -1.231 1.00 91.81 92 PRO A C 1
ATOM 742 O O . PRO A 1 92 ? 13.107 -5.472 -2.330 1.00 91.81 92 PRO A O 1
ATOM 745 N N . PHE A 1 93 ? 14.768 -5.959 -0.905 1.00 92.94 93 PHE A N 1
ATOM 746 C CA . PHE A 1 93 ? 15.833 -5.715 -1.888 1.00 92.94 93 PHE A CA 1
ATOM 747 C C . PHE A 1 93 ? 15.925 -6.829 -2.940 1.00 92.94 93 PHE A C 1
ATOM 749 O O . PHE A 1 93 ? 16.148 -6.536 -4.113 1.00 92.94 93 PHE A O 1
ATOM 756 N N . MET A 1 94 ? 15.722 -8.086 -2.539 1.00 93.75 94 MET A N 1
ATOM 757 C CA . MET A 1 94 ? 15.625 -9.215 -3.466 1.00 93.75 94 MET A CA 1
ATOM 758 C C . MET A 1 94 ? 14.377 -9.095 -4.351 1.00 93.75 94 MET A C 1
ATOM 760 O O . MET A 1 94 ? 14.476 -9.284 -5.564 1.00 93.75 94 MET A O 1
ATOM 764 N N . ASP A 1 95 ? 13.246 -8.679 -3.780 1.00 92.38 95 ASP A N 1
ATOM 765 C CA . ASP A 1 95 ? 12.004 -8.456 -4.526 1.00 92.38 95 ASP A CA 1
ATOM 766 C C . ASP A 1 95 ? 12.171 -7.362 -5.586 1.00 92.38 95 ASP A C 1
ATOM 768 O O . ASP A 1 95 ? 11.680 -7.503 -6.700 1.00 92.38 95 ASP A O 1
ATOM 772 N N . ILE A 1 96 ? 12.910 -6.284 -5.286 1.00 93.62 96 ILE A N 1
ATOM 773 C CA . ILE A 1 96 ? 13.245 -5.252 -6.284 1.00 93.62 96 ILE A CA 1
ATOM 774 C C . ILE A 1 96 ? 14.069 -5.860 -7.418 1.00 93.62 96 ILE A C 1
ATOM 776 O O . ILE A 1 96 ? 13.740 -5.667 -8.588 1.00 93.62 96 ILE A O 1
ATOM 780 N N . GLN A 1 97 ? 15.126 -6.603 -7.085 1.00 94.75 97 GLN A N 1
ATOM 781 C CA . GLN A 1 97 ? 16.026 -7.186 -8.079 1.00 94.75 97 GLN A CA 1
ATOM 782 C C . GLN A 1 97 ? 15.305 -8.180 -9.002 1.00 94.75 97 GLN A C 1
ATOM 784 O O . GLN A 1 97 ? 15.602 -8.230 -10.191 1.00 94.75 97 GLN A O 1
ATOM 789 N N . THR A 1 98 ? 14.357 -8.947 -8.464 1.00 94.38 98 THR A N 1
ATOM 790 C CA . THR A 1 98 ? 13.602 -9.978 -9.196 1.00 94.38 98 THR A CA 1
ATOM 791 C C . THR A 1 98 ? 12.241 -9.488 -9.700 1.00 94.38 98 THR A C 1
ATOM 793 O O . THR A 1 98 ? 11.480 -10.265 -10.275 1.00 94.38 98 THR A O 1
ATOM 796 N N . SER A 1 99 ? 11.911 -8.205 -9.512 1.00 93.38 99 SER A N 1
ATOM 797 C CA . SER A 1 99 ? 10.590 -7.637 -9.827 1.00 93.38 99 SER A CA 1
ATOM 798 C C . SER A 1 99 ? 10.195 -7.788 -11.297 1.00 93.38 99 SER A C 1
ATOM 800 O O . SER A 1 99 ? 9.044 -8.099 -11.600 1.00 93.38 99 SER A O 1
ATOM 802 N N . ALA A 1 100 ? 11.150 -7.641 -12.218 1.00 93.25 100 ALA A N 1
ATOM 803 C CA . ALA A 1 100 ? 10.894 -7.812 -13.644 1.00 93.25 100 ALA A CA 1
ATOM 804 C C . ALA A 1 100 ? 10.414 -9.236 -13.978 1.00 93.25 100 ALA A C 1
ATOM 806 O O . ALA A 1 100 ? 9.484 -9.387 -14.764 1.00 93.25 100 ALA A O 1
ATOM 807 N N . ASP A 1 101 ? 10.986 -10.252 -13.329 1.00 93.31 101 ASP A N 1
ATOM 808 C CA . ASP A 1 101 ? 10.640 -11.658 -13.562 1.00 93.31 101 ASP A CA 1
ATOM 809 C C . ASP A 1 101 ? 9.382 -12.075 -12.786 1.00 93.31 101 ASP A C 1
ATOM 811 O O . ASP A 1 101 ? 8.538 -12.807 -13.298 1.00 93.31 101 ASP A O 1
ATOM 815 N N . THR A 1 102 ? 9.240 -11.605 -11.543 1.00 91.44 102 THR A N 1
ATOM 816 C CA . THR A 1 102 ? 8.164 -12.024 -10.624 1.00 91.44 102 THR A CA 1
ATOM 817 C C . THR A 1 102 ? 6.863 -11.251 -10.822 1.00 91.44 102 THR A C 1
ATOM 819 O O . THR A 1 102 ? 5.779 -11.822 -10.713 1.00 91.44 102 THR A O 1
ATOM 822 N N . LEU A 1 103 ? 6.958 -9.955 -11.124 1.00 90.06 103 LEU A N 1
ATOM 823 C CA . LEU A 1 103 ? 5.818 -9.049 -11.269 1.00 90.06 103 LEU A CA 1
ATOM 824 C C . LEU A 1 103 ? 5.619 -8.595 -12.715 1.00 90.06 103 LEU A C 1
ATOM 826 O O . LEU A 1 103 ? 4.591 -7.992 -13.019 1.00 90.06 103 LEU A O 1
ATOM 830 N N . GLY A 1 104 ? 6.566 -8.857 -13.622 1.00 92.25 104 GLY A N 1
ATOM 831 C CA . GLY A 1 104 ? 6.502 -8.395 -15.013 1.00 92.25 104 GL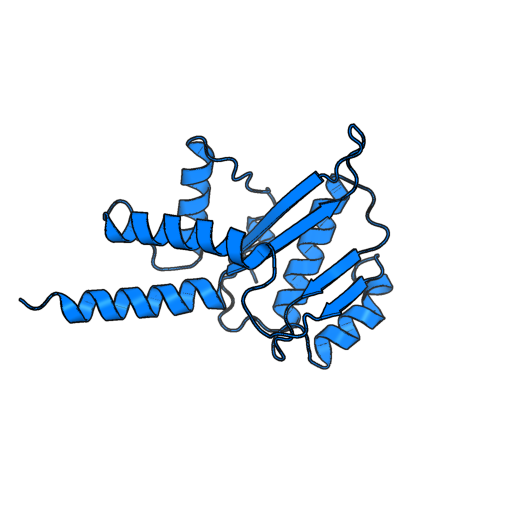Y A CA 1
ATOM 832 C C . GLY A 1 104 ? 6.720 -6.886 -15.166 1.00 92.25 104 GLY A C 1
ATOM 833 O O . GLY A 1 104 ? 6.320 -6.310 -16.176 1.00 92.25 104 GLY A O 1
ATOM 834 N N . VAL A 1 105 ? 7.263 -6.216 -14.144 1.00 93.88 105 VAL A N 1
ATOM 835 C CA . VAL A 1 105 ? 7.569 -4.780 -14.161 1.00 93.88 105 VAL A CA 1
ATOM 836 C C . VAL A 1 105 ? 8.800 -4.497 -13.309 1.00 93.88 105 VAL A C 1
ATOM 838 O O . VAL A 1 105 ? 8.936 -5.022 -12.208 1.00 93.88 105 VAL A O 1
ATOM 841 N N . ALA A 1 106 ? 9.692 -3.641 -13.807 1.00 94.00 106 ALA A N 1
ATOM 842 C CA . ALA A 1 106 ? 10.834 -3.181 -13.030 1.00 94.00 106 ALA A CA 1
ATOM 843 C C . ALA A 1 106 ? 10.382 -2.197 -11.941 1.00 94.00 106 ALA A C 1
ATOM 845 O O . ALA A 1 106 ? 9.761 -1.166 -12.236 1.00 94.00 106 ALA A O 1
ATOM 846 N N . ILE A 1 107 ? 10.728 -2.514 -10.693 1.00 94.31 107 ILE A N 1
ATOM 847 C CA . ILE A 1 107 ? 10.491 -1.651 -9.537 1.00 94.31 107 ILE A CA 1
ATOM 848 C C . ILE A 1 107 ? 11.733 -0.808 -9.249 1.00 94.31 107 ILE A C 1
ATOM 850 O O . ILE A 1 107 ? 12.847 -1.314 -9.146 1.00 94.31 107 ILE A O 1
ATOM 854 N N . GLU A 1 108 ? 11.526 0.488 -9.046 1.00 94.19 108 GLU A N 1
ATOM 855 C CA . GLU A 1 108 ? 12.482 1.372 -8.390 1.00 94.19 108 GLU A CA 1
ATOM 856 C C . GLU A 1 108 ? 11.923 1.773 -7.030 1.00 94.19 108 GLU A C 1
ATOM 858 O O . GLU A 1 108 ? 10.785 2.227 -6.948 1.00 94.19 108 GLU A O 1
ATOM 863 N N . ARG A 1 109 ? 12.718 1.648 -5.965 1.00 92.31 109 ARG A N 1
ATOM 864 C CA . ARG A 1 109 ? 12.287 2.006 -4.611 1.00 92.31 109 ARG A CA 1
ATOM 865 C C . ARG A 1 109 ? 13.151 3.115 -4.032 1.00 92.31 109 ARG A C 1
ATOM 867 O O . ARG A 1 109 ? 14.355 2.956 -3.843 1.00 92.31 109 ARG A O 1
ATOM 874 N N . ASN A 1 110 ? 12.496 4.213 -3.690 1.00 91.19 110 ASN A N 1
ATOM 875 C CA . ASN A 1 110 ? 13.060 5.379 -3.037 1.00 91.19 110 ASN A CA 1
ATOM 876 C C . ASN A 1 110 ? 12.625 5.406 -1.567 1.00 91.19 110 ASN A C 1
ATOM 878 O O . ASN A 1 110 ? 11.469 5.137 -1.234 1.00 91.19 110 ASN A O 1
ATOM 882 N N . PHE A 1 111 ? 13.554 5.751 -0.676 1.00 87.88 111 PHE A N 1
ATOM 883 C CA . PHE A 1 111 ? 13.305 5.783 0.764 1.00 87.88 111 PHE A CA 1
ATOM 884 C C . PHE A 1 111 ? 13.299 7.214 1.285 1.00 87.88 111 PHE A C 1
ATOM 886 O O . PHE A 1 111 ? 14.255 7.964 1.084 1.00 87.88 111 PHE A O 1
ATOM 893 N N . PHE A 1 112 ? 12.262 7.580 2.035 1.00 82.75 112 PHE A N 1
ATOM 894 C CA . PHE A 1 112 ? 12.258 8.856 2.744 1.00 82.75 112 PHE A CA 1
ATOM 895 C C . PHE A 1 112 ? 13.310 8.872 3.864 1.00 82.75 112 PHE A C 1
ATOM 897 O O . PHE A 1 112 ? 13.485 7.893 4.597 1.00 82.75 112 PHE A O 1
ATOM 904 N N . GLY A 1 113 ? 13.986 10.017 4.024 1.00 74.06 113 GLY A N 1
ATOM 905 C CA . GLY A 1 113 ? 15.038 10.201 5.032 1.00 74.06 113 GLY A CA 1
ATOM 906 C C . GLY A 1 113 ? 14.536 10.181 6.483 1.00 74.06 113 GLY A C 1
ATOM 907 O O . GLY A 1 113 ? 15.274 9.777 7.378 1.00 74.06 113 GLY A O 1
ATOM 908 N N . SER A 1 114 ? 13.277 10.563 6.734 1.00 66.19 114 SER A N 1
ATOM 909 C CA . SER A 1 114 ? 12.635 10.451 8.054 1.00 66.19 114 SER A CA 1
ATOM 910 C C . SER A 1 114 ? 11.627 9.304 8.079 1.00 66.19 114 SER A C 1
ATOM 912 O O . SER A 1 114 ? 10.859 9.134 7.137 1.00 66.19 114 SER A O 1
ATOM 914 N N . ARG A 1 115 ? 11.608 8.537 9.175 1.00 58.16 115 ARG A N 1
ATOM 915 C CA . ARG A 1 115 ? 10.860 7.272 9.294 1.00 58.16 115 ARG A CA 1
ATOM 916 C C . ARG A 1 115 ? 9.327 7.407 9.362 1.00 58.16 115 ARG A C 1
ATOM 918 O O . ARG A 1 115 ? 8.670 6.397 9.159 1.00 58.16 115 ARG A O 1
ATOM 925 N N . HIS A 1 116 ? 8.760 8.598 9.592 1.00 60.41 116 HIS A N 1
ATOM 926 C CA . HIS A 1 116 ? 7.308 8.797 9.743 1.00 60.41 116 HIS A CA 1
ATOM 927 C C . HIS A 1 116 ? 6.822 10.169 9.241 1.00 60.41 116 HIS A C 1
ATOM 929 O O . HIS A 1 116 ? 7.575 11.145 9.316 1.00 60.41 116 HIS A O 1
ATOM 935 N N . GLY A 1 117 ? 5.557 10.241 8.801 1.00 57.50 117 GLY A N 1
ATOM 936 C CA . GLY A 1 117 ? 4.756 11.472 8.759 1.00 57.50 117 GLY A CA 1
ATOM 937 C C . GLY A 1 117 ? 4.946 12.366 7.535 1.00 57.50 117 GLY A C 1
ATOM 938 O O . GLY A 1 117 ? 4.828 13.583 7.667 1.00 57.50 117 GLY A O 1
ATOM 939 N N . LYS A 1 118 ? 5.324 11.815 6.377 1.00 69.50 118 LYS A N 1
ATOM 940 C CA . LYS A 1 118 ? 5.682 12.631 5.196 1.00 69.50 118 LYS A CA 1
ATOM 941 C C . LYS A 1 118 ? 5.168 12.118 3.859 1.00 69.50 118 LYS A C 1
ATOM 943 O O . LYS A 1 118 ? 5.461 12.747 2.844 1.00 69.50 118 LYS A O 1
ATOM 948 N N . ASN A 1 119 ? 4.447 11.002 3.823 1.00 75.19 119 ASN A N 1
ATOM 949 C CA . ASN A 1 119 ? 3.907 10.499 2.566 1.00 75.19 119 ASN A CA 1
ATOM 950 C C . ASN A 1 119 ? 2.402 10.820 2.451 1.00 75.19 119 ASN A C 1
ATOM 952 O O . ASN A 1 119 ? 1.729 11.046 3.458 1.00 75.19 119 ASN A O 1
ATOM 956 N N . PRO A 1 120 ? 1.851 10.858 1.227 1.00 81.31 120 PRO A 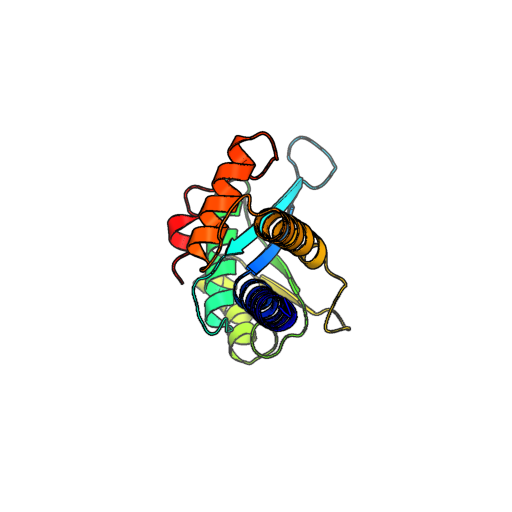N 1
ATOM 957 C CA . PRO A 1 120 ? 0.413 11.022 1.026 1.00 81.31 120 PRO A CA 1
ATOM 958 C C . PRO A 1 120 ? -0.428 9.924 1.695 1.00 81.31 120 PRO A C 1
ATOM 960 O O . PRO A 1 120 ? -1.567 10.178 2.079 1.00 81.31 120 PRO A O 1
ATOM 963 N N . SER A 1 121 ? 0.128 8.719 1.860 1.00 80.38 121 SER A N 1
ATOM 964 C CA . SER A 1 121 ? -0.596 7.568 2.401 1.00 80.38 121 SER A CA 1
ATOM 965 C C . SER A 1 121 ? -0.896 7.676 3.902 1.00 80.38 121 SER A C 1
ATOM 967 O O . SER A 1 121 ? -1.928 7.171 4.353 1.00 80.38 121 SER A O 1
ATOM 969 N N . ASP A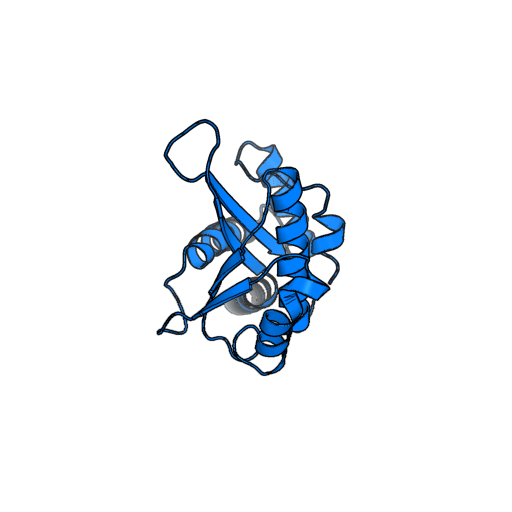 1 122 ? -0.084 8.415 4.666 1.00 80.50 122 ASP A N 1
ATOM 970 C CA . ASP A 1 122 ? -0.365 8.752 6.065 1.00 80.50 122 ASP A CA 1
ATOM 971 C C . ASP A 1 122 ? -1.727 9.471 6.186 1.00 80.50 122 ASP A C 1
ATOM 973 O O . ASP A 1 122 ? -2.538 9.127 7.050 1.00 80.50 122 ASP A O 1
ATOM 977 N N . GLY A 1 123 ? -2.020 10.406 5.272 1.00 79.19 123 GLY A N 1
ATOM 978 C CA . GLY A 1 123 ? -3.286 11.146 5.229 1.00 79.19 123 GLY A CA 1
ATOM 979 C C . GLY A 1 123 ? -4.490 10.268 4.885 1.00 79.19 123 GLY A C 1
ATOM 980 O O . GLY A 1 123 ? -5.516 10.339 5.558 1.00 79.19 123 GLY A O 1
ATOM 981 N N . GLU A 1 124 ? -4.348 9.391 3.892 1.00 82.19 124 GLU A N 1
ATOM 982 C CA . GLU A 1 124 ? -5.409 8.464 3.470 1.00 82.19 124 GLU A CA 1
ATOM 983 C C . GLU A 1 124 ? -5.784 7.493 4.597 1.00 82.19 124 GLU A C 1
ATOM 985 O O . GLU A 1 124 ? -6.961 7.295 4.906 1.00 82.19 124 GLU A O 1
ATOM 990 N N . SER A 1 125 ? -4.785 6.958 5.308 1.00 78.50 125 SER A N 1
ATOM 991 C CA . SER A 1 125 ? -5.063 6.125 6.478 1.00 78.50 125 SER A CA 1
ATOM 992 C C . SER A 1 125 ? -5.714 6.913 7.611 1.00 78.50 125 SER A C 1
ATOM 994 O O . SER A 1 125 ? -6.589 6.380 8.287 1.00 78.50 125 SER A O 1
ATOM 996 N N . ALA A 1 126 ? -5.351 8.185 7.811 1.00 80.56 126 ALA A N 1
ATOM 997 C CA . ALA A 1 126 ? -5.960 9.019 8.841 1.00 80.56 126 ALA A CA 1
ATOM 998 C C . ALA A 1 126 ? -7.464 9.227 8.601 1.00 80.56 126 ALA A C 1
ATOM 1000 O O . ALA A 1 126 ? -8.225 9.230 9.567 1.00 80.56 126 ALA A O 1
ATOM 1001 N N . VAL A 1 127 ? -7.908 9.339 7.343 1.00 82.25 127 VAL A N 1
ATOM 1002 C CA . VAL A 1 127 ? -9.337 9.436 6.996 1.00 82.25 127 VAL A CA 1
ATOM 1003 C C . VAL A 1 127 ? -10.088 8.184 7.450 1.00 82.25 127 VAL A C 1
ATOM 1005 O O . VAL A 1 127 ? -11.048 8.296 8.215 1.00 82.25 127 VAL A O 1
ATOM 1008 N N . VAL A 1 128 ? -9.608 6.995 7.067 1.00 81.56 128 VAL A N 1
ATOM 1009 C CA . VAL A 1 128 ? -10.226 5.711 7.449 1.00 81.56 128 VAL A CA 1
ATOM 1010 C C . VAL A 1 128 ? -10.229 5.535 8.970 1.00 81.56 128 VAL A C 1
ATOM 1012 O O . VAL A 1 128 ? -11.264 5.228 9.565 1.00 81.56 128 VAL A O 1
ATOM 1015 N N . LYS A 1 129 ? -9.087 5.798 9.620 1.00 82.62 129 LYS A N 1
ATOM 1016 C CA . LYS A 1 129 ? -8.925 5.694 11.078 1.00 82.62 129 LYS A CA 1
ATOM 1017 C C . LYS A 1 129 ? -9.881 6.623 11.816 1.00 82.62 129 LYS A C 1
ATOM 1019 O O . LYS A 1 129 ? -10.532 6.197 12.769 1.00 82.62 129 LYS A O 1
ATOM 1024 N N . ASN A 1 130 ? -9.989 7.878 11.381 1.00 82.44 130 ASN A N 1
ATOM 1025 C CA . ASN A 1 130 ? -10.871 8.857 12.006 1.00 82.44 130 ASN A CA 1
ATOM 1026 C C . ASN A 1 130 ? -12.342 8.481 11.822 1.00 82.44 130 ASN A C 1
ATOM 1028 O O . ASN A 1 130 ? -13.080 8.500 12.804 1.00 82.44 130 ASN A O 1
ATOM 1032 N N . ALA A 1 131 ? -12.758 8.088 10.615 1.00 83.94 131 ALA A N 1
ATOM 1033 C CA . ALA A 1 131 ? -14.135 7.680 10.344 1.00 83.94 131 ALA A CA 1
ATOM 1034 C C . ALA A 1 131 ? -14.552 6.480 11.210 1.00 83.94 131 ALA A C 1
ATOM 1036 O O . ALA A 1 131 ? -15.547 6.552 11.934 1.00 83.94 131 ALA A O 1
ATOM 1037 N N . ALA A 1 132 ? -13.743 5.418 11.219 1.00 84.38 132 ALA A N 1
ATOM 1038 C CA . ALA A 1 132 ? -13.992 4.231 12.033 1.00 84.38 132 ALA A CA 1
ATOM 1039 C C . ALA A 1 132 ? -13.986 4.553 13.538 1.00 84.38 132 ALA A C 1
ATOM 1041 O O . ALA A 1 132 ? -14.875 4.133 14.279 1.00 84.38 132 ALA A O 1
ATOM 1042 N N . THR A 1 133 ? -13.028 5.365 13.998 1.00 83.75 133 THR A N 1
ATOM 1043 C CA . THR A 1 133 ? -12.943 5.790 15.404 1.00 83.75 133 THR A CA 1
ATOM 1044 C C . THR A 1 133 ? -14.180 6.574 15.834 1.00 83.75 133 THR A C 1
ATOM 1046 O O . THR A 1 133 ? -14.697 6.338 16.925 1.00 83.75 133 THR A O 1
ATOM 1049 N N . GLN A 1 134 ? -14.664 7.499 15.004 1.00 82.62 134 GLN A N 1
ATOM 1050 C CA . GLN A 1 134 ? -15.858 8.288 15.310 1.00 82.62 134 GLN A CA 1
ATOM 1051 C C . GLN A 1 134 ? -17.122 7.428 15.322 1.00 82.62 134 GLN A C 1
ATOM 1053 O O . GLN A 1 134 ? -17.929 7.559 16.242 1.00 82.62 134 GLN A O 1
ATOM 1058 N N . ALA A 1 135 ? -17.274 6.507 14.371 1.00 85.50 135 ALA A N 1
ATOM 1059 C CA . ALA A 1 135 ? -18.425 5.609 14.324 1.00 85.50 135 ALA A CA 1
ATOM 1060 C C . ALA A 1 135 ? -18.485 4.686 15.558 1.00 85.50 135 ALA A C 1
ATOM 1062 O O . ALA A 1 135 ? -19.553 4.481 16.133 1.00 85.50 135 ALA A O 1
ATOM 1063 N N . VAL A 1 136 ? -17.330 4.207 16.033 1.00 86.25 136 VAL A N 1
ATOM 1064 C CA . VAL A 1 136 ? -17.238 3.427 17.279 1.00 86.25 136 VAL A CA 1
ATOM 1065 C C . VAL A 1 136 ? -17.526 4.299 18.507 1.00 86.25 136 VAL A C 1
ATOM 1067 O O . VAL A 1 136 ? -18.304 3.906 19.375 1.00 86.25 136 VAL A O 1
ATOM 1070 N N . LYS A 1 137 ? -16.950 5.508 18.589 1.00 84.12 137 LYS A N 1
ATOM 1071 C CA . LYS A 1 137 ? -17.156 6.429 19.727 1.00 84.12 137 LYS A CA 1
ATOM 1072 C C . LYS A 1 137 ? -18.602 6.901 19.862 1.00 84.12 137 LYS A C 1
ATOM 1074 O O . LYS A 1 137 ? -19.077 7.084 20.977 1.00 84.12 137 LYS A O 1
ATOM 1079 N N . THR A 1 138 ? -19.291 7.090 18.742 1.00 84.75 138 THR A N 1
ATOM 1080 C CA . THR A 1 138 ? -20.705 7.491 18.699 1.00 84.75 138 THR A CA 1
ATOM 1081 C C . THR A 1 138 ? -21.668 6.303 18.774 1.00 84.75 138 THR A C 1
ATOM 1083 O O . THR A 1 138 ? -22.873 6.502 18.655 1.00 84.75 138 THR A O 1
ATOM 1086 N N . GLN A 1 139 ? -21.157 5.083 18.998 1.00 85.69 139 GLN A N 1
ATOM 1087 C CA . GLN A 1 139 ? -21.940 3.845 19.112 1.00 85.69 139 GLN A CA 1
ATOM 1088 C C . GLN A 1 139 ? -22.786 3.528 17.864 1.00 85.69 139 GLN A C 1
ATOM 1090 O O . GLN A 1 139 ? -23.799 2.840 17.949 1.00 85.69 139 GLN A O 1
ATOM 1095 N N . GLN A 1 140 ? -22.365 4.010 16.692 1.00 83.25 140 GLN A N 1
ATOM 1096 C CA . GLN A 1 140 ? -23.032 3.734 15.415 1.00 83.25 140 GLN A CA 1
ATOM 1097 C C . GLN A 1 140 ? -22.693 2.347 14.867 1.00 83.25 140 GLN A C 1
ATOM 1099 O O . GLN A 1 140 ? -23.468 1.777 14.102 1.00 83.25 140 GLN A O 1
ATOM 1104 N N . THR A 1 141 ? -21.522 1.820 15.222 1.00 85.50 141 THR A N 1
ATOM 1105 C CA . THR A 1 141 ? -21.057 0.500 14.798 1.00 85.50 141 THR A CA 1
ATOM 1106 C C . THR A 1 141 ? -20.114 -0.100 15.837 1.00 85.50 141 THR A C 1
ATOM 1108 O O . THR A 1 141 ? -19.544 0.609 16.671 1.00 85.50 141 THR A O 1
ATOM 1111 N N . ILE A 1 142 ? -19.930 -1.414 15.762 1.00 86.88 142 ILE A N 1
ATOM 1112 C CA . ILE A 1 142 ? -18.942 -2.163 16.529 1.00 86.88 142 ILE A CA 1
ATOM 1113 C C . ILE A 1 142 ? -17.955 -2.748 15.520 1.00 86.88 142 ILE A C 1
ATOM 1115 O O . ILE A 1 142 ? -18.349 -3.497 14.634 1.00 86.88 142 ILE A O 1
ATOM 1119 N N . ILE A 1 143 ? -16.677 -2.399 15.660 1.00 84.56 143 ILE A N 1
ATOM 1120 C CA . ILE A 1 143 ? -15.581 -2.935 14.848 1.00 84.56 143 ILE A CA 1
ATOM 1121 C C . ILE A 1 143 ? -14.675 -3.689 15.820 1.00 84.56 143 ILE A C 1
ATOM 1123 O O . ILE A 1 143 ? -14.202 -3.080 16.778 1.00 84.56 143 ILE A O 1
ATOM 1127 N N . GLN A 1 144 ? -14.487 -4.997 15.631 1.00 82.94 144 GLN A N 1
ATOM 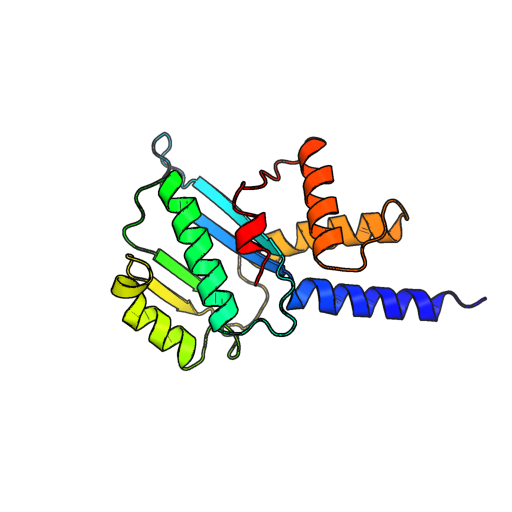1128 C CA . GLN A 1 144 ? -13.670 -5.854 16.507 1.00 82.94 144 GLN A CA 1
ATOM 1129 C C . GLN A 1 144 ? -12.544 -6.576 15.771 1.00 82.94 144 GLN A C 1
ATOM 1131 O O . GLN A 1 144 ? -11.582 -7.025 16.400 1.00 82.94 144 GLN A O 1
ATOM 1136 N N . ASN A 1 145 ? -12.628 -6.666 14.449 1.00 81.19 145 ASN A N 1
ATOM 1137 C CA . ASN A 1 145 ? -11.627 -7.317 13.621 1.00 81.19 14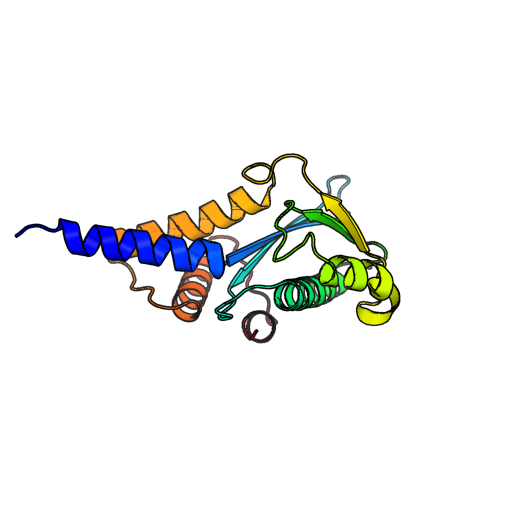5 ASN A CA 1
ATOM 1138 C C . ASN A 1 145 ? -11.462 -6.585 12.266 1.00 81.19 145 ASN A C 1
ATOM 1140 O O . ASN A 1 145 ? -12.274 -5.718 11.925 1.00 81.19 145 ASN A O 1
ATOM 1144 N N . PRO A 1 146 ? -10.418 -6.915 11.480 1.00 81.62 146 PRO A N 1
ATOM 1145 C CA . PRO A 1 146 ? -10.181 -6.294 10.174 1.00 81.62 146 PRO A CA 1
ATOM 1146 C C . PRO A 1 146 ? -11.344 -6.461 9.185 1.00 81.62 146 PRO A C 1
ATOM 1148 O O . PRO A 1 146 ? -11.598 -5.567 8.379 1.00 81.62 146 PRO A O 1
ATOM 1151 N N . ARG A 1 147 ? -12.097 -7.565 9.274 1.00 83.25 147 ARG A N 1
ATOM 1152 C CA . ARG A 1 147 ? -13.270 -7.802 8.427 1.00 83.25 147 ARG A CA 1
ATOM 1153 C C . ARG A 1 147 ? -14.418 -6.856 8.767 1.00 83.25 147 ARG A C 1
ATOM 1155 O O . ARG A 1 147 ? -15.024 -6.308 7.853 1.00 83.25 147 ARG A O 1
ATOM 1162 N N . ASP A 1 148 ? -14.669 -6.586 10.044 1.00 84.88 148 ASP A N 1
ATOM 1163 C CA . ASP A 1 148 ? -15.671 -5.594 10.450 1.00 84.88 148 ASP A CA 1
ATOM 1164 C C . ASP A 1 148 ? -15.302 -4.196 9.931 1.00 84.88 148 ASP A C 1
ATOM 1166 O O . ASP A 1 148 ? -16.176 -3.433 9.517 1.00 84.88 148 ASP A O 1
ATOM 1170 N N . LEU A 1 149 ? -14.003 -3.858 9.920 1.00 84.38 149 LEU A N 1
ATOM 1171 C CA . LEU A 1 149 ? -13.537 -2.586 9.364 1.00 84.38 149 LEU A CA 1
ATOM 1172 C C . LEU A 1 149 ? -13.787 -2.528 7.857 1.00 84.38 149 LEU A C 1
ATOM 1174 O O . LEU A 1 149 ? -14.238 -1.502 7.351 1.00 84.38 149 LEU A O 1
ATOM 1178 N N . PHE A 1 150 ? -13.512 -3.621 7.148 1.00 83.25 150 PHE A N 1
ATOM 1179 C CA . PHE A 1 150 ? -13.792 -3.720 5.723 1.00 83.25 150 PHE A CA 1
ATOM 1180 C C . PHE A 1 150 ? -15.281 -3.519 5.419 1.00 83.25 150 PHE A C 1
ATOM 1182 O O . PHE A 1 150 ? -15.630 -2.687 4.580 1.00 83.25 150 PHE A O 1
ATOM 1189 N N . GLU A 1 151 ? -16.162 -4.214 6.140 1.00 85.25 151 GLU A N 1
ATOM 1190 C CA . GLU A 1 151 ? -17.609 -4.068 5.969 1.00 85.25 151 GLU A CA 1
ATOM 1191 C C . GLU A 1 151 ? -18.077 -2.642 6.300 1.00 85.25 151 GLU A C 1
ATOM 1193 O O . GLU A 1 151 ? -18.886 -2.066 5.571 1.00 85.25 151 GLU A O 1
ATOM 1198 N N . PHE A 1 152 ? -17.510 -2.013 7.334 1.00 85.06 152 PHE A N 1
ATOM 1199 C CA . PHE A 1 152 ? -17.768 -0.606 7.643 1.00 85.06 152 PHE A CA 1
ATOM 1200 C C . PHE A 1 152 ? -17.382 0.327 6.482 1.00 85.06 152 PHE A C 1
ATOM 1202 O O . PHE A 1 152 ? -18.175 1.192 6.095 1.00 85.06 152 PHE A O 1
ATOM 1209 N N . CYS A 1 153 ? -16.196 0.145 5.892 1.00 82.31 153 CYS A N 1
ATOM 1210 C CA . CYS A 1 153 ? -15.748 0.923 4.734 1.00 82.31 153 CYS A CA 1
ATOM 1211 C C . CYS A 1 153 ? -16.664 0.702 3.520 1.00 82.31 153 CYS A C 1
ATOM 1213 O O . CYS A 1 153 ? -17.038 1.662 2.845 1.00 82.31 153 CYS A O 1
ATOM 1215 N N . LYS A 1 154 ? -17.101 -0.542 3.287 1.00 81.56 154 LYS A N 1
ATOM 1216 C CA . LYS A 1 154 ? -18.028 -0.911 2.208 1.00 81.56 154 LYS A CA 1
ATOM 1217 C C . LYS A 1 154 ? -19.386 -0.247 2.330 1.00 81.56 154 LYS A C 1
ATOM 1219 O O . LYS A 1 154 ? -19.882 0.325 1.362 1.00 81.56 154 LYS A O 1
ATOM 1224 N N . MET A 1 155 ? -19.967 -0.269 3.523 1.00 78.06 155 MET A N 1
ATOM 1225 C CA . MET A 1 155 ? -21.249 0.388 3.777 1.00 78.06 155 MET A CA 1
ATOM 1226 C C . MET A 1 155 ? -21.143 1.915 3.695 1.00 78.06 155 MET A C 1
ATOM 1228 O O . MET A 1 155 ? -22.095 2.575 3.282 1.00 78.06 155 MET A O 1
ATOM 1232 N N . SER A 1 156 ? -19.996 2.481 4.078 1.00 71.62 156 SER A N 1
ATOM 1233 C CA . SER A 1 156 ? -19.750 3.929 4.025 1.00 71.62 156 SER A CA 1
ATOM 1234 C C . SER A 1 156 ? -19.575 4.433 2.590 1.00 71.62 156 SER A C 1
ATOM 1236 O O . SER A 1 156 ? -20.100 5.491 2.251 1.00 71.62 156 SER A O 1
ATOM 1238 N N . SER A 1 157 ? -18.930 3.636 1.732 1.00 61.66 157 SER A N 1
ATOM 1239 C CA . SER A 1 157 ? -18.802 3.903 0.295 1.00 61.66 157 SER A CA 1
ATOM 1240 C C . SER A 1 157 ? -20.158 4.046 -0.405 1.00 61.66 157 SER A C 1
ATOM 1242 O O . SER A 1 157 ? -20.448 5.037 -1.074 1.00 61.66 157 SER A O 1
ATOM 1244 N N . GLN A 1 158 ? -21.059 3.092 -0.158 1.00 52.44 158 GLN A N 1
ATOM 1245 C CA . GLN A 1 158 ? -22.388 3.043 -0.780 1.00 52.44 158 GLN A CA 1
ATOM 1246 C C . GLN A 1 158 ? -23.305 4.215 -0.382 1.00 52.44 158 GLN A C 1
ATOM 1248 O O . GLN A 1 158 ? -24.353 4.410 -0.994 1.00 52.44 158 GLN A O 1
ATOM 1253 N N . ARG A 1 159 ? -22.931 5.001 0.638 1.00 46.81 159 ARG A N 1
ATOM 1254 C CA . ARG A 1 159 ? -23.693 6.156 1.139 1.00 46.81 159 ARG A CA 1
ATOM 1255 C C . ARG A 1 159 ? -23.242 7.503 0.558 1.00 46.81 159 ARG A C 1
ATOM 1257 O O . ARG A 1 159 ? -23.752 8.531 0.997 1.00 46.81 159 ARG A O 1
ATOM 1264 N N . GLY A 1 160 ? -22.349 7.513 -0.434 1.00 39.41 160 GLY A N 1
ATOM 1265 C CA . GLY A 1 160 ? -21.944 8.733 -1.147 1.00 39.41 160 GLY A CA 1
ATOM 1266 C C . GLY A 1 160 ? -20.622 9.344 -0.677 1.00 39.41 160 GLY A C 1
ATOM 1267 O O . GLY A 1 160 ? -20.448 10.557 -0.756 1.00 39.41 160 GLY A O 1
ATOM 1268 N N . GLN A 1 161 ? -19.695 8.522 -0.181 1.00 39.31 161 GLN A N 1
ATOM 1269 C CA . GLN A 1 161 ? -18.271 8.865 -0.147 1.00 39.31 161 GLN A CA 1
ATOM 1270 C C . GLN A 1 161 ? -17.567 7.989 -1.183 1.00 39.31 161 GLN A C 1
ATOM 1272 O O . GLN A 1 161 ? -17.787 6.783 -1.179 1.00 39.31 161 GLN A O 1
ATOM 1277 N N . ASP A 1 162 ? -16.755 8.581 -2.060 1.00 34.34 162 ASP A N 1
ATOM 1278 C CA . ASP A 1 162 ? -16.058 7.919 -3.176 1.00 34.34 162 ASP A CA 1
ATOM 1279 C C . ASP A 1 162 ? -15.010 6.884 -2.697 1.00 34.34 162 ASP A C 1
ATOM 1281 O O . ASP A 1 162 ? -13.804 7.074 -2.830 1.00 34.34 162 ASP A O 1
ATOM 1285 N N . LEU A 1 163 ? -15.453 5.781 -2.090 1.00 41.28 163 LEU A N 1
ATOM 1286 C CA . LEU A 1 163 ? -14.633 4.619 -1.745 1.00 41.28 163 LEU A CA 1
ATOM 1287 C C . LEU A 1 163 ? -14.955 3.495 -2.733 1.00 41.28 163 LEU A C 1
ATOM 1289 O O . LEU A 1 163 ? -15.651 2.540 -2.396 1.00 41.28 163 LEU A O 1
ATOM 1293 N N . GLU A 1 164 ? -14.503 3.586 -3.979 1.00 36.81 164 GLU A N 1
ATOM 1294 C CA . GLU A 1 164 ? -14.667 2.459 -4.903 1.00 36.81 164 GLU A CA 1
ATOM 1295 C C . GLU A 1 164 ? -13.953 1.217 -4.347 1.00 36.81 164 GLU A C 1
ATOM 1297 O O . GLU A 1 164 ? -12.733 1.182 -4.185 1.00 36.81 164 GLU A O 1
ATOM 1302 N N . LEU A 1 165 ? -14.732 0.187 -4.011 1.00 42.00 165 LEU A N 1
ATOM 1303 C CA . LEU A 1 165 ? -14.203 -1.099 -3.581 1.00 42.00 165 LEU A CA 1
ATOM 1304 C C . LEU A 1 165 ? -13.969 -1.976 -4.799 1.00 42.00 165 LEU A C 1
ATOM 1306 O O . LEU A 1 165 ? -14.903 -2.325 -5.520 1.00 42.00 165 LEU A O 1
ATOM 1310 N N . HIS A 1 166 ? -12.712 -2.352 -5.004 1.00 39.22 166 HIS A N 1
ATOM 1311 C CA . HIS A 1 166 ? -12.331 -3.203 -6.116 1.00 39.22 166 HIS A CA 1
ATOM 1312 C C . HIS A 1 166 ? -12.805 -4.656 -5.902 1.00 39.22 166 HIS A C 1
ATOM 1314 O O . HIS A 1 166 ? -12.693 -5.164 -4.788 1.00 39.22 166 HIS A O 1
ATOM 1320 N N . PRO A 1 167 ? -13.264 -5.378 -6.941 1.00 34.44 167 PRO A N 1
ATOM 1321 C CA . PRO A 1 167 ? -13.672 -6.786 -6.839 1.00 34.44 167 PRO A CA 1
ATOM 1322 C C . PRO A 1 167 ? -12.560 -7.750 -6.384 1.00 34.44 167 PRO A C 1
ATOM 1324 O O . PRO A 1 167 ? -12.870 -8.792 -5.822 1.00 34.44 167 PRO A O 1
ATOM 1327 N N . LEU A 1 168 ? -11.278 -7.391 -6.542 1.00 37.00 168 LEU A N 1
ATOM 1328 C CA . LEU A 1 168 ? -10.149 -8.151 -5.965 1.00 37.00 168 LEU A CA 1
ATOM 1329 C C . LEU A 1 168 ? -9.931 -7.879 -4.471 1.00 37.00 168 LEU A C 1
ATOM 1331 O O . LEU A 1 168 ? -9.026 -8.460 -3.884 1.00 37.00 168 LEU A O 1
ATOM 1335 N N . ALA A 1 169 ? -10.730 -7.014 -3.836 1.00 37.78 169 ALA A N 1
ATOM 1336 C CA . ALA A 1 169 ? -10.649 -6.797 -2.398 1.00 37.78 169 ALA A CA 1
ATOM 1337 C C . ALA A 1 169 ? -10.715 -8.139 -1.650 1.00 37.78 169 ALA A C 1
ATOM 1339 O O . ALA A 1 169 ? -9.895 -8.366 -0.778 1.00 37.78 169 ALA A O 1
ATOM 1340 N N . GLU A 1 170 ? -11.561 -9.091 -2.052 1.00 32.56 170 GLU A N 1
ATOM 1341 C CA . GLU A 1 170 ? -11.605 -10.411 -1.401 1.00 32.56 170 GLU A CA 1
ATOM 1342 C C . GLU A 1 170 ? -10.296 -11.224 -1.502 1.00 32.56 170 GLU A C 1
ATOM 1344 O O . GLU A 1 170 ? -10.026 -12.004 -0.596 1.00 32.56 170 GLU A O 1
ATOM 1349 N N . GLU A 1 171 ? -9.455 -11.025 -2.526 1.00 28.80 171 GLU A N 1
ATOM 1350 C CA . GLU A 1 171 ? -8.167 -11.732 -2.686 1.00 28.80 171 GLU A CA 1
ATOM 1351 C C . GLU A 1 171 ? -6.978 -10.963 -2.080 1.00 28.80 171 GLU A C 1
ATOM 1353 O O . GLU A 1 171 ? -6.055 -11.571 -1.547 1.00 28.80 171 GLU A O 1
ATOM 1358 N N . ILE A 1 172 ? -7.011 -9.625 -2.089 1.00 35.31 172 ILE A N 1
ATOM 1359 C CA . ILE A 1 172 ? -5.969 -8.756 -1.498 1.00 35.31 172 ILE A CA 1
ATOM 1360 C C . ILE A 1 172 ? -6.109 -8.673 0.033 1.00 35.31 172 ILE A C 1
ATOM 1362 O O . ILE A 1 172 ? -5.137 -8.418 0.742 1.00 35.31 172 ILE A O 1
ATOM 1366 N N . LEU A 1 173 ? -7.319 -8.912 0.550 1.00 39.81 173 LEU A N 1
ATOM 1367 C CA . LEU A 1 173 ? -7.655 -8.932 1.979 1.00 39.81 173 LEU A CA 1
ATOM 1368 C C . LEU A 1 173 ? -7.403 -10.297 2.652 1.00 39.81 173 LEU A C 1
ATOM 1370 O O . LEU A 1 173 ? -7.562 -10.405 3.869 1.00 39.81 173 LEU A O 1
ATOM 1374 N N . VAL A 1 174 ? -7.023 -11.335 1.893 1.00 27.94 174 VAL A N 1
ATOM 1375 C CA . VAL A 1 174 ? -6.690 -12.678 2.408 1.00 27.94 174 VAL A CA 1
ATOM 1376 C C . VAL A 1 174 ? -5.198 -12.955 2.195 1.00 27.94 174 VAL A C 1
ATOM 1378 O O . VAL A 1 174 ? -4.785 -13.863 1.478 1.00 27.94 174 VAL A O 1
ATOM 1381 N N . CYS A 1 175 ? -4.377 -12.132 2.838 1.00 29.25 175 CYS A N 1
ATOM 1382 C CA . CYS A 1 175 ? -3.096 -12.550 3.400 1.00 29.25 175 CYS A CA 1
ATOM 1383 C C . CYS A 1 175 ? -3.131 -12.202 4.890 1.00 29.25 175 CYS A C 1
ATOM 1385 O O . CYS A 1 175 ? -3.537 -11.055 5.223 1.00 29.25 175 CYS A O 1
#

Organism: NCBI:txid231223

Secondary structure (DSSP, 8-state):
---HHHHHHHHHHHHHHHHHSEEEEEEEE--SS-SSPEEEEEEEE---SS--HHHHHHHHHHHHHHHHTTS---EEEEEE---TTTTSSHHHHHHHHHHHHHTSSEEEEEE-SSSSS-SHHHHHHHHHHHHHHHHHHTTS----SHHHHHHHHHHHHTTTS-----TTHHHHT--